Protein AF-A0A821F0B3-F1 (afdb_monomer_lite)

Foldseek 3Di:
DQDAAFDDDPQPAWDWDDDPQWTAIAGASDPPRGGGDIGNDTDGDGDDDPPVCVVVCPVVVVVNVVVVVVVVVD

Radius of gyration: 16.12 Å; chains: 1; bounding box: 43×26×37 Å

Sequence (74 aa):
MAFRALEDYPERGVFLIFNYTCYRCTGDVTERTKCSYSTRTATRKRFDIPDDIKSEYDALEILSILLGCLFCFI

Secondary structure (DSSP, 8-state):
--SPEEPPPSSTT-EEEEETTEEEEESEEETTEE---EESS--EE-----HHHHHHHHHHHHHHHHHHHHHTT-

pLDDT: mean 74.43, std 12.27, range [35.78, 87.69]

Structure (mmCIF, N/CA/C/O backbone):
data_AF-A0A821F0B3-F1
#
_entry.id   AF-A0A821F0B3-F1
#
loop_
_atom_site.group_PDB
_atom_site.id
_atom_site.type_symbol
_atom_site.label_atom_id
_atom_site.label_alt_id
_atom_site.label_comp_id
_atom_site.label_asym_id
_atom_site.label_entity_id
_atom_site.label_seq_id
_atom_site.pdbx_PDB_ins_code
_atom_site.Cartn_x
_atom_site.Cartn_y
_atom_site.Cartn_z
_atom_site.occupancy
_atom_site.B_iso_or_equiv
_atom_site.auth_seq_id
_atom_site.auth_comp_id
_atom_site.auth_asym_id
_atom_site.auth_atom_id
_atom_site.pdbx_PDB_model_num
ATOM 1 N N . MET A 1 1 ? 8.517 1.354 -11.971 1.00 60.16 1 MET A N 1
ATOM 2 C CA . MET A 1 1 ? 7.470 2.009 -11.136 1.00 60.16 1 MET A CA 1
ATOM 3 C C . MET A 1 1 ? 8.105 2.659 -9.917 1.00 60.16 1 MET A C 1
ATOM 5 O O . MET A 1 1 ? 8.982 2.049 -9.321 1.00 60.16 1 MET A O 1
ATOM 9 N N . ALA A 1 2 ? 7.666 3.863 -9.533 1.00 62.34 2 ALA A N 1
ATOM 10 C CA . ALA A 1 2 ? 8.262 4.615 -8.418 1.00 62.34 2 ALA A CA 1
ATOM 11 C C . ALA A 1 2 ? 8.022 3.972 -7.035 1.00 62.34 2 ALA A C 1
ATOM 13 O O . ALA A 1 2 ? 8.870 4.072 -6.152 1.00 62.34 2 ALA A O 1
ATOM 14 N N . PHE A 1 3 ? 6.900 3.266 -6.856 1.00 64.94 3 PHE A N 1
ATOM 15 C CA . PHE A 1 3 ? 6.589 2.531 -5.631 1.00 64.94 3 PHE A CA 1
ATOM 16 C C . PHE A 1 3 ? 6.204 1.086 -5.950 1.00 64.94 3 PHE A C 1
ATOM 18 O O . PHE A 1 3 ? 5.532 0.809 -6.940 1.00 64.94 3 PHE A O 1
ATOM 25 N N . ARG A 1 4 ? 6.670 0.164 -5.103 1.00 78.50 4 ARG A N 1
ATOM 26 C CA . ARG A 1 4 ? 6.309 -1.260 -5.133 1.00 78.50 4 ARG A CA 1
ATOM 27 C C . ARG A 1 4 ? 4.870 -1.471 -4.645 1.00 78.50 4 ARG A C 1
ATOM 29 O O . ARG A 1 4 ? 4.347 -0.625 -3.921 1.00 78.50 4 ARG A O 1
ATOM 36 N N . ALA A 1 5 ? 4.265 -2.603 -5.009 1.00 82.50 5 ALA A N 1
ATOM 37 C CA . ALA A 1 5 ? 2.922 -2.972 -4.566 1.00 82.50 5 ALA A CA 1
ATOM 38 C C . ALA A 1 5 ? 2.856 -3.060 -3.034 1.00 82.50 5 ALA A C 1
ATOM 40 O O . ALA A 1 5 ? 3.801 -3.526 -2.400 1.00 82.50 5 ALA A O 1
ATOM 41 N N . LEU A 1 6 ? 1.751 -2.624 -2.432 1.00 84.38 6 LEU A N 1
ATOM 42 C CA . LEU A 1 6 ? 1.524 -2.803 -0.997 1.00 84.38 6 LEU A CA 1
ATOM 43 C C . LEU A 1 6 ? 1.246 -4.275 -0.699 1.00 84.38 6 LEU A C 1
ATOM 45 O O . LEU A 1 6 ? 0.598 -4.958 -1.491 1.00 84.38 6 LEU A O 1
ATOM 49 N N . GLU A 1 7 ? 1.768 -4.763 0.420 1.00 81.31 7 GLU A N 1
ATOM 50 C CA . GLU A 1 7 ? 1.394 -6.080 0.922 1.00 81.31 7 GLU A CA 1
ATOM 51 C C . GLU A 1 7 ? -0.056 -6.068 1.420 1.00 81.31 7 GLU A C 1
ATOM 53 O O . GLU A 1 7 ? -0.576 -5.029 1.840 1.00 81.31 7 GLU A O 1
ATOM 58 N N . ASP A 1 8 ? -0.713 -7.222 1.330 1.00 74.62 8 ASP A N 1
ATOM 59 C CA . ASP A 1 8 ? -2.102 -7.351 1.750 1.00 74.62 8 ASP A CA 1
ATOM 60 C C . ASP A 1 8 ? -2.176 -7.234 3.277 1.00 74.62 8 ASP A C 1
ATOM 62 O O . ASP A 1 8 ? -1.334 -7.765 4.006 1.00 74.62 8 ASP A O 1
ATOM 66 N N . TYR A 1 9 ? -3.173 -6.503 3.773 1.00 75.19 9 TYR A N 1
ATOM 67 C CA . TYR A 1 9 ? -3.388 -6.386 5.210 1.00 75.19 9 TYR A CA 1
ATOM 68 C C . TYR A 1 9 ? -3.907 -7.733 5.756 1.00 75.19 9 TYR A C 1
ATOM 70 O O . TYR A 1 9 ? -4.667 -8.407 5.059 1.00 75.19 9 TYR A O 1
ATOM 78 N N . PRO A 1 10 ? -3.529 -8.155 6.981 1.00 72.81 10 PRO A N 1
ATOM 79 C CA . PRO A 1 10 ? -3.906 -9.467 7.520 1.00 72.81 10 PRO A CA 1
ATOM 80 C C . PRO A 1 10 ? -5.422 -9.688 7.649 1.00 72.81 10 PRO A C 1
ATOM 82 O O . PRO A 1 10 ? -5.871 -10.832 7.714 1.00 72.81 10 PRO A O 1
ATOM 85 N N . GLU A 1 11 ? -6.222 -8.621 7.674 1.00 75.69 11 GLU A N 1
ATOM 86 C CA . GLU A 1 11 ? -7.682 -8.705 7.724 1.00 75.69 11 GLU A CA 1
ATOM 87 C C . GLU A 1 11 ? -8.290 -8.727 6.314 1.00 75.69 11 GLU A C 1
ATOM 89 O O . GLU A 1 11 ? -8.006 -7.877 5.467 1.00 75.69 11 GLU A O 1
ATOM 94 N N . ARG A 1 12 ? -9.164 -9.710 6.058 1.00 68.00 12 ARG A N 1
ATOM 95 C CA . ARG A 1 12 ? -9.830 -9.870 4.757 1.00 68.00 12 ARG A CA 1
ATOM 96 C C . ARG A 1 12 ? -10.702 -8.657 4.440 1.00 68.00 12 ARG A C 1
ATOM 98 O O . ARG A 1 12 ? -11.564 -8.291 5.227 1.00 68.00 12 ARG A O 1
ATOM 105 N N . GLY A 1 13 ? -10.523 -8.101 3.242 1.00 71.31 13 GLY A N 1
ATOM 106 C CA . GLY A 1 13 ? -11.314 -6.967 2.752 1.00 71.31 13 GLY A CA 1
ATOM 107 C C . GLY A 1 13 ? -10.811 -5.599 3.216 1.00 71.31 13 GLY A C 1
ATOM 108 O O . GLY A 1 13 ? -11.477 -4.599 2.955 1.00 71.31 13 GLY A O 1
ATOM 109 N N . VAL A 1 14 ? -9.645 -5.543 3.867 1.00 80.00 14 VAL A N 1
ATOM 110 C CA . VAL A 1 14 ? -9.011 -4.295 4.291 1.00 80.00 14 VAL A CA 1
ATOM 111 C C . VAL A 1 14 ? -7.801 -3.995 3.407 1.00 80.00 14 VAL A C 1
ATOM 113 O O . VAL A 1 14 ? -6.904 -4.820 3.250 1.00 80.00 14 VAL A O 1
ATOM 116 N N . PHE A 1 15 ? -7.750 -2.785 2.853 1.00 83.38 15 PHE A N 1
ATOM 117 C CA . PHE A 1 15 ? -6.653 -2.312 2.006 1.00 83.38 15 PHE A CA 1
ATOM 118 C C . PHE A 1 15 ? -6.024 -1.049 2.581 1.00 83.38 15 PHE A C 1
ATOM 120 O O . PHE A 1 15 ? -6.708 -0.206 3.159 1.00 83.38 15 PHE A O 1
ATOM 127 N N . LEU A 1 16 ? -4.717 -0.880 2.403 1.00 87.69 16 LEU A N 1
ATOM 128 C CA . LEU A 1 16 ? -4.020 0.346 2.783 1.00 87.69 16 LEU A CA 1
ATOM 129 C C . LEU A 1 16 ? -4.053 1.348 1.625 1.00 87.69 16 LEU A C 1
ATOM 131 O O . LEU A 1 16 ? -3.612 1.041 0.521 1.00 87.69 16 LEU A O 1
ATOM 135 N N . ILE A 1 17 ? -4.533 2.563 1.887 1.00 87.06 17 ILE A N 1
ATOM 136 C CA . ILE A 1 17 ? -4.577 3.661 0.915 1.00 87.06 17 ILE A CA 1
ATOM 137 C C . ILE A 1 17 ? -3.712 4.806 1.425 1.00 87.06 17 ILE A C 1
ATOM 139 O O . ILE A 1 17 ? -3.797 5.193 2.591 1.00 87.06 17 ILE A O 1
ATOM 143 N N . PHE A 1 18 ? -2.875 5.364 0.554 1.00 85.81 18 PHE A N 1
ATOM 144 C CA . PHE A 1 18 ? -2.080 6.538 0.894 1.00 85.81 18 PHE A CA 1
ATOM 145 C C . PHE A 1 18 ? -2.968 7.783 1.019 1.00 85.81 18 PHE A C 1
ATOM 147 O O . PHE A 1 18 ? -3.704 8.133 0.100 1.00 85.81 18 PHE A O 1
ATOM 154 N N . ASN A 1 19 ? -2.871 8.469 2.152 1.00 84.19 19 ASN A N 1
ATOM 155 C CA . ASN A 1 19 ? -3.577 9.701 2.467 1.00 84.19 19 ASN A CA 1
ATOM 156 C C . ASN A 1 19 ? -2.559 10.743 2.938 1.00 84.19 19 ASN A C 1
ATOM 158 O O . ASN A 1 19 ? -2.145 10.683 4.094 1.00 84.19 19 ASN A O 1
ATOM 162 N N . TYR A 1 20 ? -2.180 11.659 2.032 1.00 83.19 20 TYR A N 1
ATOM 163 C CA . TYR A 1 20 ? -1.248 12.801 2.148 1.00 83.19 20 TYR A CA 1
ATOM 164 C C . TYR A 1 20 ? 0.093 12.544 2.862 1.00 83.19 20 TYR A C 1
ATOM 166 O O . TYR A 1 20 ? 1.153 12.816 2.311 1.00 83.19 20 TYR A O 1
ATOM 174 N N . THR A 1 21 ? 0.054 12.055 4.098 1.00 82.19 21 THR A N 1
ATOM 175 C CA . THR A 1 21 ? 1.179 11.847 5.010 1.00 82.19 21 THR A CA 1
ATOM 176 C C . THR A 1 21 ? 1.338 10.399 5.488 1.00 82.19 21 THR A C 1
ATOM 178 O O . THR A 1 21 ? 2.407 10.049 5.990 1.00 82.19 21 THR A O 1
ATOM 181 N N . CYS A 1 22 ? 0.318 9.544 5.364 1.00 85.88 22 CYS A N 1
ATOM 182 C CA . CYS A 1 22 ? 0.379 8.155 5.824 1.00 85.88 22 CYS A CA 1
ATOM 183 C C . CYS A 1 22 ? -0.540 7.225 5.026 1.00 85.88 22 CYS A C 1
ATOM 185 O O . CYS A 1 22 ? -1.495 7.655 4.390 1.00 85.88 22 CYS A O 1
ATOM 187 N N . TYR A 1 23 ? -0.261 5.928 5.071 1.00 87.06 23 TYR A N 1
ATOM 188 C CA . TYR A 1 23 ? -1.177 4.892 4.618 1.00 87.06 23 TYR A CA 1
ATOM 189 C C . TYR A 1 23 ? -2.214 4.634 5.702 1.00 87.06 23 TYR A C 1
ATOM 191 O O . TYR A 1 23 ? -1.858 4.345 6.845 1.00 87.06 23 TYR A O 1
ATOM 199 N N . ARG A 1 24 ? -3.490 4.722 5.343 1.00 87.69 24 ARG A N 1
ATOM 200 C CA . ARG A 1 24 ? -4.620 4.426 6.218 1.00 87.69 24 ARG A CA 1
ATOM 201 C C . ARG A 1 24 ? -5.340 3.191 5.708 1.00 87.69 24 ARG A C 1
ATOM 203 O O . ARG A 1 24 ? -5.543 3.043 4.504 1.00 87.69 24 ARG A O 1
ATOM 210 N N . CYS A 1 25 ? -5.719 2.304 6.616 1.00 87.38 25 CYS A N 1
ATOM 211 C CA . CYS A 1 25 ? -6.537 1.168 6.237 1.00 87.38 25 CYS A CA 1
ATOM 212 C C . CYS A 1 25 ? -7.952 1.605 5.852 1.00 87.38 25 CYS A C 1
ATOM 214 O O . CYS A 1 25 ? -8.519 2.557 6.392 1.00 87.38 25 CYS A O 1
ATOM 216 N N . THR A 1 26 ? -8.499 0.882 4.890 1.00 83.19 26 THR A N 1
ATOM 217 C CA . THR A 1 26 ? -9.811 1.096 4.302 1.00 83.19 26 THR A CA 1
ATOM 218 C C . THR A 1 26 ? -10.497 -0.254 4.268 1.00 83.19 26 THR A C 1
ATOM 220 O O . THR A 1 26 ? -10.026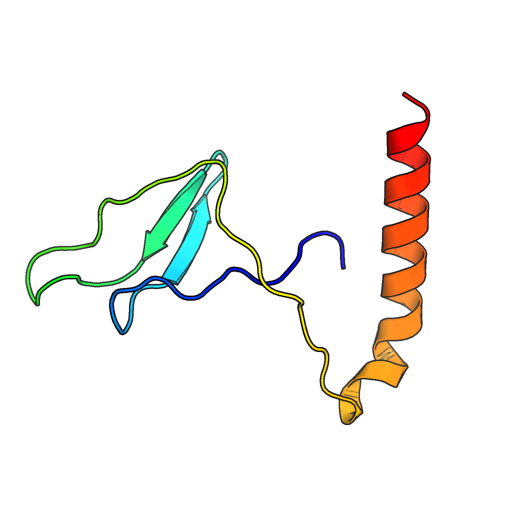 -1.163 3.592 1.00 83.19 26 THR A O 1
ATOM 223 N N . GLY A 1 27 ? -11.560 -0.390 5.049 1.00 80.31 27 GLY A N 1
ATOM 224 C CA . GLY A 1 27 ? -12.290 -1.636 5.230 1.00 80.31 27 GLY A CA 1
ATOM 225 C C . GLY A 1 27 ? -12.924 -1.697 6.613 1.00 80.31 27 GLY A C 1
ATOM 226 O O . GLY A 1 27 ? -12.573 -0.925 7.515 1.00 80.31 27 GLY A O 1
ATOM 227 N N . ASP A 1 28 ? -13.873 -2.609 6.747 1.00 80.50 28 ASP A N 1
ATOM 228 C CA . ASP A 1 28 ? -14.604 -2.852 7.979 1.00 80.50 28 ASP A CA 1
ATOM 229 C C . ASP A 1 28 ? -13.982 -4.063 8.684 1.00 80.50 28 ASP A C 1
ATOM 231 O O . ASP A 1 28 ? -13.938 -5.158 8.128 1.00 80.50 28 ASP A O 1
ATOM 235 N N . VAL A 1 29 ? -13.477 -3.858 9.903 1.00 77.94 29 VAL A N 1
ATOM 236 C CA . VAL A 1 29 ? -12.955 -4.941 10.760 1.00 77.94 29 VAL A CA 1
ATOM 237 C C . VAL A 1 29 ? -14.121 -5.800 11.254 1.00 77.94 29 VAL A C 1
ATOM 239 O O . VAL A 1 29 ? -14.043 -7.022 11.350 1.00 77.94 29 VAL A O 1
ATOM 242 N N . THR A 1 30 ? -15.236 -5.136 11.558 1.00 79.38 30 THR A N 1
ATOM 243 C CA . THR A 1 30 ? -16.538 -5.730 11.873 1.00 79.38 30 THR A CA 1
ATOM 244 C C . THR A 1 30 ? -17.623 -4.912 11.178 1.00 79.38 30 THR A C 1
ATOM 246 O O . THR A 1 30 ? -17.376 -3.764 10.820 1.00 79.38 30 THR A O 1
ATOM 249 N N . GLU A 1 31 ? -18.853 -5.426 11.066 1.00 76.00 31 GLU A N 1
ATOM 250 C CA . GLU A 1 31 ? -19.991 -4.730 10.420 1.00 76.00 31 GLU A CA 1
ATOM 251 C C . GLU A 1 31 ? -20.274 -3.308 10.947 1.00 76.00 31 GLU A C 1
ATOM 253 O O . GLU A 1 31 ? -21.011 -2.542 10.330 1.00 76.00 31 GLU A O 1
ATOM 258 N N . ARG A 1 32 ? -19.723 -2.946 12.111 1.00 78.31 32 ARG A N 1
ATOM 259 C CA . ARG A 1 32 ? -19.905 -1.634 12.744 1.00 78.31 32 ARG A CA 1
ATOM 260 C C 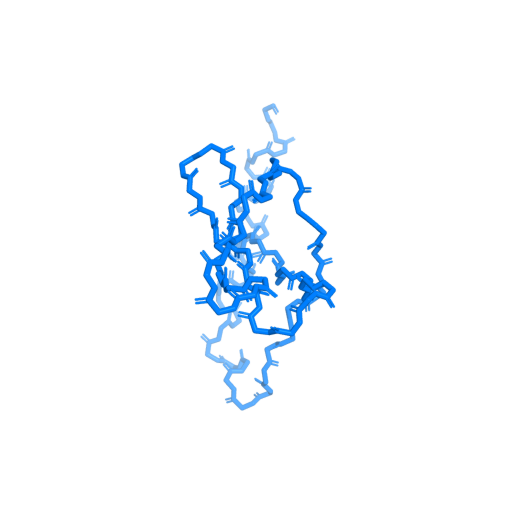. ARG A 1 32 ? -18.605 -0.861 12.947 1.00 78.31 32 ARG A C 1
ATOM 262 O O . ARG A 1 32 ? -18.667 0.331 13.247 1.00 78.31 32 ARG A O 1
ATOM 269 N N . THR A 1 33 ? -17.448 -1.505 12.807 1.00 80.56 33 THR A N 1
ATOM 270 C CA . THR A 1 33 ? -16.157 -0.912 13.161 1.00 80.56 33 THR A CA 1
ATOM 271 C C . THR A 1 33 ? -15.265 -0.811 11.937 1.00 80.56 33 THR A C 1
ATOM 273 O O . THR A 1 33 ? -14.728 -1.805 11.449 1.00 80.56 33 THR A O 1
ATOM 276 N N . LYS A 1 34 ? -15.050 0.430 11.491 1.00 82.69 34 LYS A N 1
ATOM 277 C CA . LYS A 1 34 ? -14.067 0.755 10.457 1.00 82.69 34 LYS A CA 1
ATOM 278 C C . LYS A 1 34 ? -12.654 0.584 10.989 1.00 82.69 34 LYS A C 1
ATOM 280 O O . LYS A 1 34 ? -12.370 0.929 12.139 1.00 82.69 34 LYS A O 1
ATOM 285 N N . CYS A 1 35 ? -11.754 0.131 10.128 1.00 82.56 35 CYS A N 1
ATOM 286 C CA . CYS A 1 35 ? -10.348 0.043 10.473 1.00 82.56 35 CYS A CA 1
ATOM 287 C C . CYS A 1 35 ? -9.750 1.448 10.721 1.00 82.56 35 CYS A C 1
ATOM 289 O O . CYS A 1 35 ? -9.965 2.394 9.956 1.00 82.56 35 CYS A O 1
ATOM 291 N N . SER A 1 36 ? -9.006 1.597 11.821 1.00 83.06 36 SER A N 1
ATOM 292 C CA . SER A 1 36 ? -8.360 2.852 12.245 1.00 83.06 36 SER A CA 1
ATOM 293 C C . SER A 1 36 ? -6.831 2.826 12.139 1.00 83.06 36 SER A C 1
ATOM 295 O O . SER A 1 36 ? -6.176 3.818 12.455 1.00 83.06 36 SER A O 1
ATOM 297 N N . TYR A 1 37 ? -6.259 1.717 11.670 1.00 84.12 37 TYR A N 1
ATOM 298 C CA . TYR A 1 37 ? -4.824 1.553 11.489 1.00 84.12 37 TYR A CA 1
ATOM 299 C C . TYR A 1 37 ? -4.252 2.565 10.483 1.00 84.12 37 TYR A C 1
ATOM 301 O O . TYR A 1 37 ? -4.747 2.734 9.363 1.00 84.12 37 TYR A O 1
ATOM 309 N N . SER A 1 38 ? -3.170 3.230 10.885 1.00 86.75 38 SER A N 1
ATOM 310 C CA . SER A 1 38 ? -2.422 4.150 10.034 1.00 86.75 38 SER A CA 1
ATOM 311 C C . SER A 1 38 ? -0.924 3.954 10.219 1.00 86.75 38 SER A C 1
ATOM 313 O O . SER A 1 38 ? -0.449 3.899 11.353 1.00 86.75 38 SER A O 1
ATOM 315 N N . THR A 1 39 ? -0.173 3.904 9.122 1.00 86.62 39 THR A N 1
ATOM 316 C CA . THR A 1 39 ? 1.289 3.776 9.134 1.00 86.62 39 THR A CA 1
ATOM 317 C C . THR A 1 39 ? 1.928 4.687 8.093 1.00 86.62 39 THR A C 1
ATOM 319 O O . THR A 1 39 ? 1.382 4.897 7.014 1.00 86.62 39 THR A O 1
ATOM 322 N N . ARG A 1 40 ? 3.108 5.240 8.382 1.00 84.12 40 ARG A N 1
ATOM 323 C CA . ARG A 1 40 ? 3.912 5.967 7.379 1.00 84.12 40 ARG A CA 1
ATOM 324 C C . ARG A 1 40 ? 4.700 5.015 6.481 1.00 84.12 40 ARG A C 1
ATOM 326 O O . ARG A 1 40 ? 4.935 5.321 5.315 1.00 84.12 40 ARG A O 1
ATOM 333 N N . THR A 1 41 ? 5.052 3.850 7.016 1.00 82.44 41 THR A N 1
ATOM 334 C CA . THR A 1 41 ? 5.898 2.857 6.359 1.00 82.44 41 THR A CA 1
ATOM 335 C C . THR A 1 41 ? 5.104 1.563 6.254 1.00 82.44 41 THR A C 1
ATOM 337 O O . THR A 1 41 ? 5.009 0.802 7.214 1.00 82.44 41 THR A O 1
ATOM 340 N N . ALA A 1 42 ? 4.465 1.350 5.105 1.00 82.06 42 ALA A N 1
ATOM 341 C CA . ALA A 1 42 ? 3.748 0.115 4.813 1.00 82.06 42 ALA A CA 1
ATOM 342 C C . ALA A 1 42 ? 4.686 -0.906 4.156 1.00 82.06 42 ALA A C 1
ATOM 344 O O . ALA A 1 42 ? 5.557 -0.529 3.363 1.00 82.06 42 ALA A O 1
ATOM 345 N N . THR A 1 43 ? 4.502 -2.187 4.474 1.00 84.50 43 THR A N 1
ATOM 346 C CA . THR A 1 43 ? 5.257 -3.281 3.855 1.00 84.50 43 THR A CA 1
ATOM 347 C C . THR A 1 43 ? 4.885 -3.402 2.378 1.00 84.50 43 THR A C 1
ATOM 349 O O . THR A 1 43 ? 3.735 -3.181 1.989 1.00 84.50 43 THR A O 1
ATOM 352 N N . ARG A 1 44 ? 5.877 -3.688 1.529 1.00 83.19 44 ARG A N 1
ATOM 353 C CA . ARG A 1 44 ? 5.718 -3.697 0.071 1.00 83.19 44 ARG A CA 1
ATOM 354 C C . ARG A 1 44 ? 6.180 -5.023 -0.524 1.00 83.19 44 ARG A C 1
ATOM 356 O O . ARG A 1 44 ? 7.294 -5.462 -0.240 1.00 83.19 44 ARG A O 1
ATOM 363 N N . LYS A 1 45 ? 5.376 -5.590 -1.423 1.00 84.00 45 LYS A N 1
ATOM 364 C CA . LYS A 1 45 ? 5.712 -6.745 -2.267 1.00 84.00 45 LYS A CA 1
ATOM 365 C C . LYS A 1 45 ? 6.172 -6.297 -3.656 1.00 84.00 45 LYS A C 1
ATOM 367 O O . LYS A 1 45 ? 5.949 -5.155 -4.060 1.00 84.00 45 LYS A O 1
ATOM 372 N N . ARG A 1 46 ? 6.886 -7.162 -4.386 1.00 78.50 46 ARG A N 1
ATOM 373 C CA . ARG A 1 46 ? 7.233 -6.860 -5.787 1.00 78.50 46 ARG A CA 1
ATOM 374 C C . ARG A 1 46 ? 5.935 -6.629 -6.567 1.00 78.50 46 ARG A C 1
ATOM 376 O O . ARG A 1 46 ? 4.951 -7.324 -6.345 1.00 78.50 46 ARG A O 1
ATOM 383 N N . PHE A 1 47 ? 5.924 -5.587 -7.394 1.00 78.44 47 PHE A N 1
ATOM 384 C CA . PHE A 1 47 ? 4.822 -5.358 -8.316 1.00 78.44 47 PHE A CA 1
ATOM 385 C C . PHE A 1 47 ? 5.096 -6.222 -9.542 1.00 78.44 47 PHE A C 1
ATOM 387 O O . PHE A 1 47 ? 6.032 -5.924 -10.284 1.00 78.44 47 PHE A O 1
ATOM 394 N N . ASP A 1 48 ? 4.324 -7.289 -9.711 1.00 79.81 48 ASP A N 1
ATOM 395 C CA . ASP A 1 48 ? 4.414 -8.137 -10.893 1.00 79.81 48 ASP A CA 1
ATOM 396 C C . ASP A 1 48 ? 3.490 -7.574 -11.972 1.00 79.81 48 ASP A C 1
ATOM 398 O O . ASP A 1 48 ? 2.275 -7.471 -11.794 1.00 79.81 48 ASP A O 1
ATOM 402 N N . ILE A 1 49 ? 4.100 -7.144 -13.076 1.00 79.19 49 ILE A N 1
ATOM 403 C CA . ILE A 1 49 ? 3.389 -6.693 -14.268 1.00 79.19 49 ILE A CA 1
ATOM 404 C C . ILE A 1 49 ? 3.074 -7.947 -15.091 1.00 79.19 49 ILE A C 1
ATOM 406 O O . ILE A 1 49 ? 4.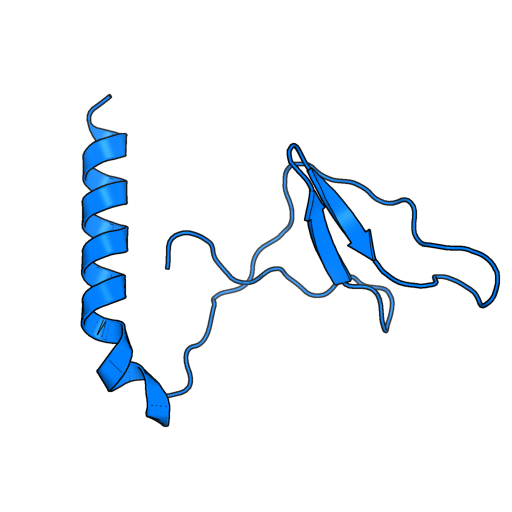015 -8.676 -15.410 1.00 79.19 49 ILE A O 1
ATOM 410 N N . PRO A 1 50 ? 1.804 -8.214 -15.438 1.00 83.12 50 PRO A N 1
ATOM 411 C CA . PRO A 1 50 ? 1.477 -9.323 -16.324 1.00 83.12 50 PRO A CA 1
ATOM 412 C C . PRO A 1 50 ? 2.181 -9.162 -17.677 1.00 83.12 50 PRO A C 1
ATOM 414 O O . PRO A 1 50 ? 2.276 -8.055 -18.213 1.00 83.12 50 PRO A O 1
ATOM 417 N N . ASP A 1 51 ? 2.684 -10.272 -18.220 1.00 81.62 51 ASP A N 1
ATOM 418 C CA . ASP A 1 51 ? 3.532 -10.267 -19.419 1.00 81.62 51 ASP A CA 1
ATOM 419 C C . ASP A 1 51 ? 2.834 -9.645 -20.638 1.00 81.62 51 ASP A C 1
ATOM 421 O O . ASP A 1 51 ? 3.487 -8.997 -21.455 1.00 81.62 51 ASP A O 1
ATOM 425 N N . ASP A 1 52 ? 1.504 -9.743 -20.697 1.00 83.19 52 ASP A N 1
ATOM 426 C CA . ASP A 1 52 ? 0.669 -9.204 -21.775 1.00 83.19 52 ASP A CA 1
ATOM 427 C C . ASP A 1 52 ? 0.794 -7.683 -21.934 1.00 83.19 52 ASP A C 1
ATOM 429 O O . ASP A 1 52 ? 0.738 -7.169 -23.047 1.00 83.19 52 ASP A O 1
ATOM 433 N N . ILE A 1 53 ? 0.991 -6.957 -20.829 1.00 81.06 53 ILE A N 1
ATOM 434 C CA . ILE A 1 53 ? 1.091 -5.489 -20.843 1.00 81.06 53 ILE A CA 1
ATOM 435 C C . ILE A 1 53 ? 2.530 -5.008 -20.691 1.00 81.06 53 ILE A C 1
ATOM 437 O O . ILE A 1 53 ? 2.818 -3.840 -20.920 1.00 81.06 53 ILE A O 1
ATOM 441 N N . LYS A 1 54 ? 3.462 -5.891 -20.327 1.00 73.19 54 LYS A N 1
ATOM 442 C CA . LYS A 1 54 ? 4.853 -5.540 -20.016 1.00 73.19 54 LYS A CA 1
ATOM 443 C C . LYS A 1 54 ? 5.532 -4.740 -21.133 1.00 73.19 54 LYS A C 1
ATOM 445 O O . LYS A 1 54 ? 6.177 -3.737 -20.847 1.00 73.19 54 LYS A O 1
ATOM 450 N N . SER A 1 55 ? 5.279 -5.121 -22.387 1.00 73.56 55 SER A N 1
ATOM 451 C CA . SER A 1 55 ? 5.831 -4.455 -23.577 1.00 73.56 55 SER A CA 1
ATOM 452 C C . SER A 1 55 ? 5.432 -2.978 -23.726 1.00 73.56 55 SER A C 1
ATOM 454 O O . SER A 1 55 ? 6.171 -2.197 -24.321 1.00 73.56 55 SER A O 1
ATOM 456 N N . GLU A 1 56 ? 4.301 -2.561 -23.151 1.00 73.00 56 GLU A N 1
ATOM 457 C CA . GLU A 1 56 ? 3.828 -1.171 -23.200 1.00 73.00 56 GLU A CA 1
ATOM 458 C C . GLU A 1 56 ? 4.462 -0.298 -22.101 1.00 73.00 56 GLU A C 1
ATOM 460 O O . GLU A 1 56 ? 4.518 0.928 -22.223 1.00 73.00 56 GLU A O 1
ATOM 465 N N . TYR A 1 57 ? 4.976 -0.914 -21.029 1.00 68.50 57 TYR A N 1
ATOM 466 C CA . TYR A 1 57 ? 5.464 -0.222 -19.829 1.00 68.50 57 TYR A CA 1
ATOM 467 C C . TYR A 1 57 ? 6.999 -0.156 -19.711 1.00 68.50 57 TYR A C 1
ATOM 469 O O . TYR A 1 57 ? 7.494 0.505 -18.792 1.00 68.50 57 TYR A O 1
ATOM 477 N N . ASP A 1 58 ? 7.760 -0.739 -20.644 1.00 67.62 58 ASP A N 1
ATOM 478 C CA . ASP A 1 58 ? 9.238 -0.732 -20.634 1.00 67.62 58 ASP A CA 1
ATOM 479 C C . ASP A 1 58 ? 9.829 0.697 -20.579 1.00 67.62 58 ASP A C 1
ATOM 481 O O . ASP A 1 58 ? 10.824 0.963 -19.898 1.00 67.62 58 ASP A O 1
ATOM 485 N N . ALA A 1 59 ? 9.163 1.671 -21.208 1.00 66.19 59 ALA A N 1
ATOM 486 C CA . ALA A 1 59 ? 9.573 3.078 -21.170 1.00 66.19 59 ALA A CA 1
ATOM 487 C C . ALA A 1 59 ? 9.434 3.723 -19.771 1.00 66.19 59 ALA A C 1
ATOM 489 O O . ALA A 1 59 ? 10.205 4.617 -19.406 1.00 66.19 59 ALA A O 1
ATOM 490 N N . LEU A 1 60 ? 8.474 3.267 -18.960 1.00 67.81 60 LEU A N 1
ATOM 491 C CA . LEU A 1 60 ? 8.226 3.778 -17.605 1.00 67.81 60 LEU A CA 1
ATOM 492 C C . LEU A 1 60 ? 9.197 3.188 -16.573 1.00 67.81 60 LEU A C 1
ATOM 494 O O . LEU A 1 60 ? 9.441 3.806 -15.529 1.00 67.81 60 LEU A O 1
ATOM 498 N N . GLU A 1 61 ? 9.774 2.016 -16.845 1.00 65.81 61 GLU A N 1
ATOM 499 C CA . GLU A 1 61 ? 10.820 1.431 -16.004 1.00 65.81 61 GLU A CA 1
ATOM 500 C C . GLU A 1 61 ? 12.102 2.272 -16.060 1.00 65.81 61 GLU A C 1
ATOM 502 O O . GLU A 1 61 ? 12.616 2.680 -15.012 1.00 65.81 61 GLU A O 1
ATOM 507 N N . ILE A 1 62 ? 12.524 2.654 -17.269 1.00 64.25 62 ILE A N 1
ATOM 508 C CA . ILE A 1 62 ? 13.686 3.523 -17.511 1.00 64.25 62 ILE A CA 1
ATOM 509 C C . ILE A 1 62 ? 13.515 4.880 -16.817 1.00 64.25 62 ILE A C 1
ATOM 511 O O . ILE A 1 62 ? 14.432 5.354 -16.142 1.00 64.25 62 ILE A O 1
ATOM 515 N N . LEU A 1 63 ? 12.323 5.481 -16.902 1.00 64.50 63 LEU A N 1
ATOM 516 C CA . LEU A 1 63 ? 12.030 6.754 -16.238 1.00 64.50 63 LEU A CA 1
ATOM 517 C C . LEU A 1 63 ? 12.146 6.643 -14.708 1.00 64.50 63 LEU A C 1
ATOM 519 O O . LEU A 1 63 ? 12.661 7.556 -14.061 1.00 64.50 63 LEU A O 1
ATOM 523 N N . SER A 1 64 ? 11.716 5.519 -14.119 1.00 61.66 64 SER A N 1
ATOM 524 C CA . SER A 1 64 ? 11.839 5.303 -12.671 1.00 61.66 64 SER A CA 1
ATOM 525 C C . SER A 1 64 ? 13.285 5.115 -12.200 1.00 61.66 64 SER A C 1
ATOM 527 O O . SER A 1 64 ? 13.622 5.565 -11.105 1.00 61.66 64 SER A O 1
ATOM 529 N N . ILE A 1 65 ? 14.151 4.530 -13.032 1.00 62.47 65 ILE A N 1
ATOM 530 C CA . ILE A 1 65 ? 15.590 4.415 -12.752 1.00 62.47 65 ILE A CA 1
ATOM 531 C C . ILE A 1 65 ? 16.260 5.792 -12.860 1.00 62.47 65 ILE A C 1
ATOM 533 O O . ILE A 1 65 ? 17.000 6.181 -11.960 1.00 62.47 65 ILE A O 1
ATOM 537 N N . LEU A 1 66 ? 15.947 6.570 -13.902 1.00 57.34 66 LEU A N 1
ATOM 538 C CA . LEU A 1 66 ? 16.514 7.909 -14.110 1.00 57.34 66 LEU A CA 1
ATO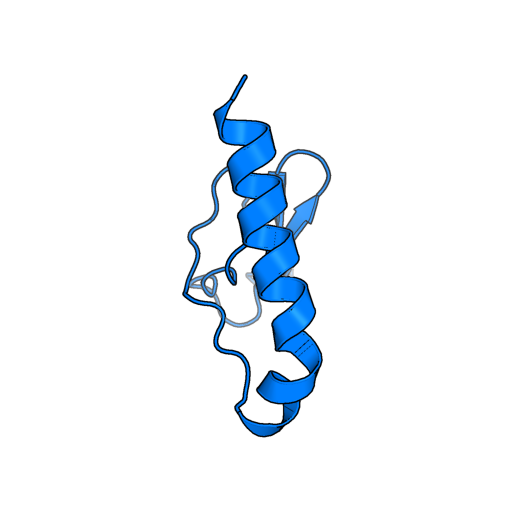M 539 C C . LEU A 1 66 ? 16.111 8.903 -13.008 1.00 57.34 66 LEU A C 1
ATOM 541 O O . LEU A 1 66 ? 16.961 9.647 -12.520 1.00 57.34 66 LEU A O 1
ATOM 545 N N . LEU A 1 67 ? 14.850 8.885 -12.563 1.00 59.50 67 LEU A N 1
ATOM 546 C CA . LEU A 1 67 ? 14.391 9.679 -11.412 1.00 59.50 67 LEU A CA 1
ATOM 547 C C . LEU A 1 67 ? 15.059 9.240 -10.102 1.00 59.50 67 LEU A C 1
ATOM 549 O O . LEU A 1 67 ? 15.406 10.091 -9.284 1.00 59.50 67 LEU A O 1
ATOM 553 N N . GLY A 1 68 ? 15.283 7.935 -9.916 1.00 57.88 68 GLY A N 1
ATOM 554 C CA . GLY A 1 68 ? 16.055 7.412 -8.787 1.00 57.88 68 GLY A CA 1
ATOM 555 C C . GLY A 1 68 ? 17.514 7.880 -8.804 1.00 57.88 68 GLY A C 1
ATOM 556 O O . GLY A 1 68 ? 18.039 8.268 -7.765 1.00 57.88 68 GLY A O 1
ATOM 557 N N . CYS A 1 69 ? 18.151 7.920 -9.977 1.00 52.03 69 CYS A N 1
ATOM 558 C CA . CYS A 1 69 ? 19.512 8.436 -10.138 1.00 52.03 69 CYS A CA 1
ATOM 559 C C . CYS A 1 69 ? 19.608 9.950 -9.898 1.00 52.03 69 CYS A C 1
ATOM 561 O O . CYS A 1 69 ? 20.586 10.398 -9.304 1.00 52.03 69 CYS A O 1
ATOM 563 N N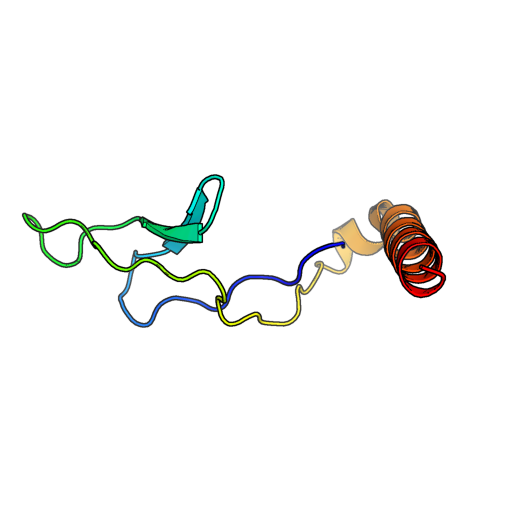 . LEU A 1 70 ? 18.600 10.732 -10.300 1.00 49.16 70 LEU A N 1
ATOM 564 C CA . LEU A 1 70 ? 18.577 12.181 -10.070 1.00 49.16 70 LEU A CA 1
ATOM 565 C C . LEU A 1 70 ? 18.458 12.527 -8.573 1.00 49.16 70 LEU A C 1
ATOM 567 O O . LEU A 1 70 ? 19.078 13.479 -8.111 1.00 49.16 70 LEU A O 1
ATOM 571 N N . PHE A 1 71 ? 17.708 11.727 -7.809 1.00 46.66 71 PHE A N 1
ATOM 572 C CA . PHE A 1 71 ? 17.576 11.872 -6.353 1.00 46.66 71 PHE A CA 1
ATOM 573 C C . PHE A 1 71 ? 18.749 11.287 -5.553 1.00 46.66 71 PHE A C 1
ATOM 575 O O . PHE A 1 71 ? 18.850 11.558 -4.364 1.00 46.66 71 PHE A O 1
ATOM 582 N N . CYS A 1 72 ? 19.630 10.499 -6.174 1.00 41.19 72 CYS A N 1
ATOM 583 C CA . CYS A 1 72 ? 20.805 9.928 -5.509 1.00 41.19 72 CYS A CA 1
ATOM 584 C C . CYS A 1 72 ? 22.035 10.861 -5.549 1.00 41.19 72 CYS A C 1
ATOM 586 O O . CYS A 1 72 ? 23.060 10.536 -4.955 1.00 41.19 72 CYS A O 1
ATOM 588 N N . PHE A 1 73 ? 21.943 11.991 -6.263 1.00 35.78 73 PHE A N 1
ATOM 589 C CA . PHE A 1 73 ? 23.005 12.997 -6.409 1.00 35.78 73 PHE A CA 1
ATOM 590 C C . PHE 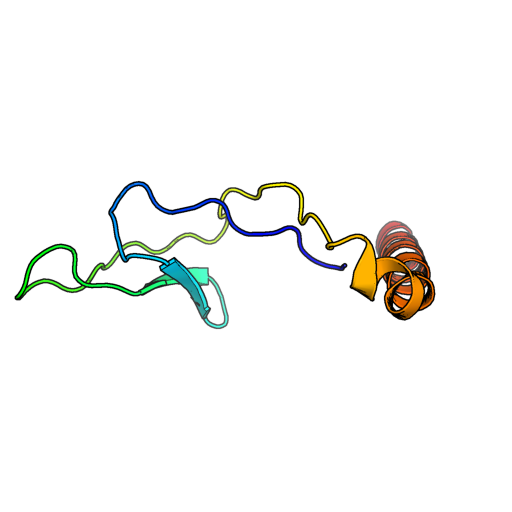A 1 73 ? 22.820 14.243 -5.516 1.00 35.78 73 PHE A C 1
ATOM 592 O O . PHE A 1 73 ? 23.614 15.178 -5.626 1.00 35.78 73 PHE A O 1
ATOM 599 N N . ILE A 1 74 ? 21.801 14.263 -4.643 1.00 39.38 74 ILE A N 1
ATOM 600 C CA . ILE A 1 74 ? 21.569 15.303 -3.621 1.00 39.38 74 ILE A CA 1
ATOM 601 C C . ILE A 1 74 ? 21.629 14.669 -2.234 1.00 39.38 74 ILE A C 1
ATOM 603 O O . ILE A 1 74 ? 21.005 13.599 -2.060 1.00 39.38 74 ILE A O 1
#